Protein AF-A0A9D5GPA6-F1 (afdb_monomer)

Mean predicted aligned error: 4.98 Å

Radius of gyration: 11.05 Å; Cα contacts (8 Å, |Δi|>4): 115; chains: 1; bounding box: 28×24×28 Å

Structu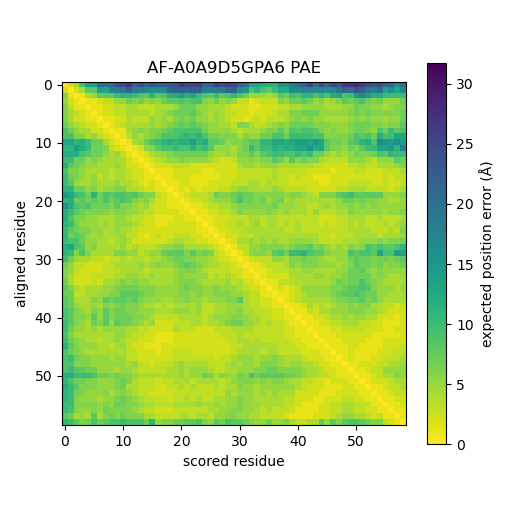re (mmCIF, N/CA/C/O backbone):
data_AF-A0A9D5GPA6-F1
#
_entry.id   AF-A0A9D5GPA6-F1
#
loop_
_atom_site.group_PDB
_atom_site.id
_atom_site.type_symbol
_atom_site.label_atom_id
_atom_site.label_alt_id
_atom_site.label_comp_id
_atom_site.label_asym_id
_atom_site.label_entity_id
_atom_site.label_seq_id
_atom_site.pdbx_PDB_ins_code
_atom_site.Cartn_x
_atom_site.Cartn_y
_atom_site.Cartn_z
_atom_site.occupancy
_atom_site.B_iso_or_equiv
_atom_site.auth_seq_id
_atom_site.auth_comp_id
_atom_site.auth_asym_id
_atom_site.auth_atom_id
_atom_site.pdbx_PDB_model_num
ATOM 1 N N . SER A 1 1 ? 15.789 14.233 -3.165 1.00 48.94 1 SER A N 1
ATOM 2 C CA . SER A 1 1 ? 15.187 14.700 -1.899 1.00 48.94 1 SER A CA 1
ATOM 3 C C . SER A 1 1 ? 14.329 13.642 -1.192 1.00 48.94 1 SER A C 1
ATOM 5 O O . SER A 1 1 ? 13.693 13.996 -0.214 1.00 48.94 1 SER A O 1
ATOM 7 N N . GLY A 1 2 ? 14.330 12.370 -1.636 1.00 57.19 2 GLY A N 1
ATOM 8 C CA . GLY A 1 2 ? 13.569 11.262 -1.033 1.00 57.19 2 GLY A CA 1
ATOM 9 C C . GLY A 1 2 ? 12.049 11.437 -1.125 1.00 57.19 2 GLY A C 1
ATOM 10 O O . GLY A 1 2 ? 11.440 11.981 -0.212 1.00 57.19 2 GLY A O 1
ATOM 11 N N . ARG A 1 3 ? 11.418 11.011 -2.230 1.00 78.19 3 ARG A N 1
ATOM 12 C CA . ARG A 1 3 ? 9.945 10.997 -2.328 1.00 78.19 3 ARG A CA 1
ATOM 13 C C . ARG A 1 3 ? 9.432 9.723 -1.663 1.00 78.19 3 ARG A C 1
ATOM 15 O O . ARG A 1 3 ? 9.891 8.642 -2.010 1.00 78.19 3 ARG A O 1
ATOM 22 N N . TYR A 1 4 ? 8.480 9.849 -0.750 1.00 80.31 4 TYR A N 1
ATOM 23 C CA . TYR A 1 4 ? 7.834 8.715 -0.096 1.00 80.31 4 TYR A CA 1
ATOM 24 C C . TYR A 1 4 ? 6.316 8.832 -0.217 1.00 80.31 4 TYR A C 1
ATOM 26 O O . TYR A 1 4 ? 5.775 9.934 -0.324 1.00 80.31 4 TYR A O 1
ATOM 34 N N . VAL A 1 5 ? 5.639 7.688 -0.208 1.00 78.12 5 VAL A N 1
ATOM 35 C CA . VAL A 1 5 ? 4.193 7.614 0.004 1.00 78.12 5 VAL A CA 1
ATOM 36 C C . VAL A 1 5 ? 3.986 7.462 1.505 1.00 78.12 5 VAL A C 1
ATOM 38 O O . VAL A 1 5 ? 4.473 6.509 2.111 1.00 78.12 5 VAL A O 1
ATOM 41 N N . GLU A 1 6 ? 3.317 8.432 2.120 1.00 83.25 6 GLU A N 1
ATOM 42 C CA . GLU A 1 6 ? 2.894 8.330 3.515 1.00 83.25 6 GLU A CA 1
ATOM 43 C C . GLU A 1 6 ? 1.461 7.830 3.554 1.00 83.25 6 GLU A C 1
ATOM 45 O O . GLU A 1 6 ? 0.569 8.461 2.986 1.00 83.25 6 GLU A O 1
ATOM 50 N N . VAL A 1 7 ? 1.244 6.712 4.241 1.00 79.56 7 VAL A N 1
ATOM 51 C CA . VAL A 1 7 ? -0.101 6.236 4.536 1.00 79.56 7 VAL A CA 1
ATOM 52 C C . VAL A 1 7 ? -0.355 6.449 6.017 1.00 79.56 7 VAL A C 1
ATOM 54 O O . VAL A 1 7 ? 0.369 5.935 6.873 1.00 79.56 7 VAL A O 1
ATOM 57 N N . ARG A 1 8 ? -1.362 7.272 6.309 1.00 76.56 8 ARG A N 1
ATOM 58 C CA . ARG A 1 8 ? -1.769 7.603 7.672 1.00 76.56 8 ARG A CA 1
ATOM 59 C C . ARG A 1 8 ? -3.062 6.866 7.993 1.00 76.56 8 ARG A C 1
ATOM 61 O O . ARG A 1 8 ? -4.037 7.031 7.265 1.00 76.56 8 ARG A O 1
ATOM 68 N N . SER A 1 9 ? -3.062 6.095 9.078 1.00 71.75 9 SER A N 1
ATOM 69 C CA . SER A 1 9 ? -4.277 5.513 9.647 1.00 71.75 9 SER A CA 1
ATOM 70 C C . SER A 1 9 ? -4.637 6.264 10.928 1.00 71.75 9 SER A C 1
ATOM 72 O O . SER A 1 9 ? -3.794 6.358 11.822 1.00 71.75 9 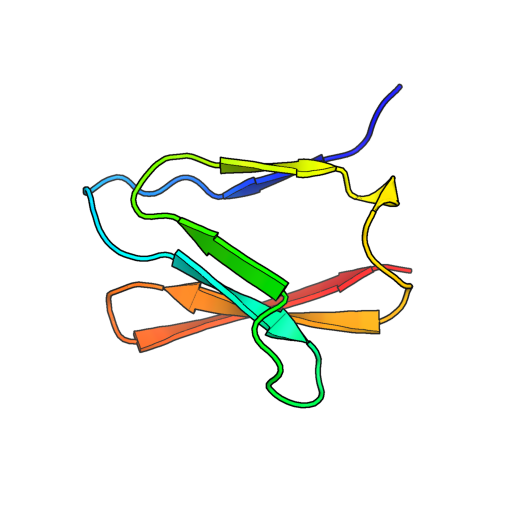SER A O 1
ATOM 74 N N . PRO A 1 10 ? -5.863 6.796 11.063 1.00 70.81 10 PRO A N 1
ATOM 75 C CA . PRO A 1 10 ? -6.306 7.427 12.306 1.00 70.81 10 PRO A CA 1
ATOM 76 C C . PRO A 1 10 ? -6.601 6.414 13.427 1.00 70.81 10 PRO A C 1
ATOM 78 O O . PRO A 1 10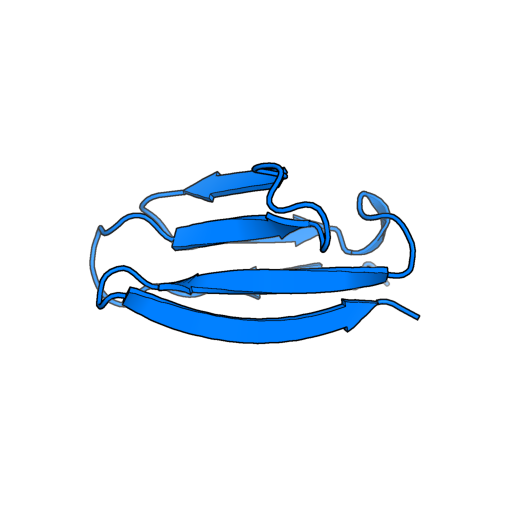 ? -6.772 6.817 14.573 1.00 70.81 10 PRO A O 1
ATOM 81 N N . VAL A 1 11 ? -6.672 5.117 13.108 1.00 77.94 11 VAL A N 1
ATOM 82 C CA . VAL A 1 11 ? -6.976 4.019 14.039 1.00 77.94 11 VAL A CA 1
ATOM 83 C C . VAL A 1 11 ? -5.958 2.898 13.824 1.00 77.94 11 VAL A C 1
ATOM 85 O O . VAL A 1 11 ? -5.543 2.666 12.687 1.00 77.94 11 VAL 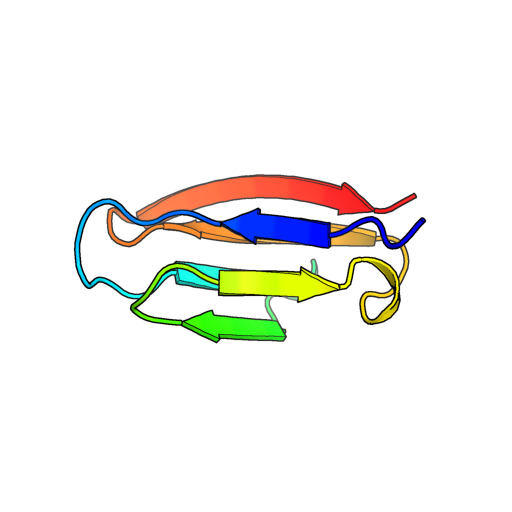A O 1
ATOM 88 N N . GLU A 1 12 ? -5.551 2.196 14.886 1.00 77.31 12 GLU A N 1
ATOM 89 C CA . GLU A 1 12 ? -4.730 0.985 14.759 1.00 77.31 12 GLU A CA 1
ATOM 90 C C . GLU A 1 12 ? -5.508 -0.078 13.991 1.00 77.31 12 GLU A C 1
ATOM 92 O O . GLU A 1 12 ? -6.426 -0.719 14.503 1.00 77.31 12 GLU A O 1
ATOM 97 N N . SER A 1 13 ? -5.213 -0.205 12.706 1.00 78.62 13 SER A N 1
ATOM 98 C CA . SER A 1 13 ? -5.941 -1.079 11.802 1.00 78.62 13 SER A CA 1
ATOM 99 C C . SER A 1 13 ? -5.094 -1.349 10.560 1.00 78.62 13 SER A C 1
ATOM 101 O O . SER A 1 13 ? -4.359 -0.460 10.124 1.00 78.62 13 SER A O 1
ATOM 103 N N . PRO A 1 14 ? -5.156 -2.565 9.992 1.00 83.44 14 PRO A N 1
ATOM 104 C CA . PRO A 1 14 ? -4.242 -2.978 8.938 1.00 83.44 14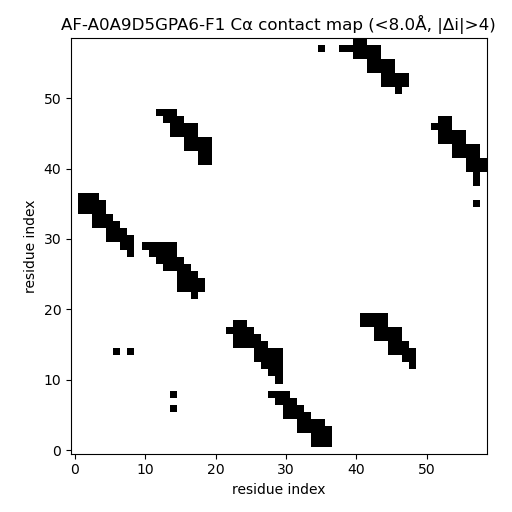 PRO A CA 1
ATOM 105 C C . PRO A 1 14 ? -4.508 -2.216 7.636 1.00 83.44 14 PRO A C 1
ATOM 107 O O . PRO A 1 14 ? -5.561 -2.348 7.016 1.00 83.44 14 PRO A O 1
ATOM 110 N N . ILE A 1 15 ? -3.514 -1.448 7.207 1.00 86.31 15 ILE A N 1
ATOM 111 C CA . ILE A 1 15 ? -3.369 -0.927 5.854 1.00 86.31 15 ILE A CA 1
ATOM 112 C C . ILE A 1 15 ? -2.532 -1.934 5.076 1.00 86.31 15 ILE A C 1
ATOM 114 O O . ILE A 1 15 ? -1.423 -2.276 5.491 1.00 86.31 15 ILE A O 1
ATOM 118 N N . ARG A 1 16 ? -3.023 -2.353 3.911 1.00 89.12 16 ARG A N 1
ATOM 119 C CA . ARG A 1 16 ? -2.269 -3.213 2.994 1.00 89.12 16 ARG A CA 1
ATOM 120 C C . ARG A 1 16 ? -2.017 -2.502 1.688 1.00 89.12 16 ARG A C 1
ATOM 122 O O . ARG A 1 16 ? -2.873 -1.777 1.193 1.00 89.12 16 ARG A O 1
ATOM 129 N N . ILE A 1 17 ? -0.862 -2.750 1.100 1.00 89.44 17 ILE A N 1
ATOM 130 C CA . ILE A 1 17 ? -0.531 -2.282 -0.237 1.00 89.44 17 ILE A CA 1
ATOM 131 C C . ILE A 1 17 ? -0.257 -3.485 -1.096 1.00 89.44 17 ILE A C 1
ATOM 133 O O . ILE A 1 17 ? 0.556 -4.339 -0.750 1.00 89.44 17 ILE A O 1
ATOM 137 N N . LEU A 1 18 ? -0.959 -3.525 -2.213 1.00 90.50 18 LEU A N 1
ATOM 138 C CA . LEU A 1 18 ? -0.964 -4.625 -3.147 1.00 90.50 18 LEU A CA 1
ATOM 139 C C . LEU A 1 18 ? -0.390 -4.147 -4.481 1.00 90.50 18 LEU A C 1
ATOM 141 O O . LEU A 1 18 ? -0.661 -3.024 -4.924 1.00 90.50 18 LEU A O 1
ATOM 145 N N . SER A 1 19 ? 0.391 -5.002 -5.133 1.00 89.75 19 SER A N 1
ATOM 146 C CA . SER A 1 19 ? 0.757 -4.822 -6.537 1.00 89.75 19 SER A CA 1
ATOM 147 C C . SER A 1 19 ? -0.473 -5.035 -7.432 1.00 89.75 19 SER A C 1
ATOM 149 O O . SER A 1 19 ? -1.505 -5.544 -6.989 1.00 89.75 19 SER A O 1
ATOM 151 N N . VAL A 1 20 ? -0.381 -4.684 -8.718 1.00 81.56 20 VAL A N 1
ATOM 152 C CA . VAL A 1 20 ? -1.473 -4.933 -9.681 1.00 81.56 20 VAL A CA 1
ATOM 153 C C . VAL A 1 20 ? -1.821 -6.422 -9.833 1.00 81.56 20 VAL A C 1
ATOM 155 O O . VAL A 1 20 ? -2.936 -6.748 -10.226 1.00 81.56 20 VAL A O 1
ATOM 158 N N . GLY A 1 21 ? -0.889 -7.321 -9.494 1.00 83.56 21 GLY A N 1
ATOM 159 C CA . GLY A 1 21 ? -1.115 -8.769 -9.460 1.00 83.56 21 GLY A CA 1
ATOM 160 C C . GLY A 1 21 ? -1.824 -9.258 -8.193 1.00 83.56 21 GLY A C 1
ATOM 161 O O . GLY A 1 21 ? -2.068 -10.452 -8.064 1.00 83.56 21 GLY A O 1
ATOM 162 N N . GLY A 1 22 ? -2.145 -8.359 -7.257 1.00 83.62 22 GLY A N 1
ATOM 163 C CA . GLY A 1 22 ? -2.737 -8.695 -5.961 1.00 83.62 22 GLY A CA 1
ATOM 164 C C . GLY A 1 22 ? -1.724 -9.162 -4.913 1.00 83.62 22 GLY A C 1
ATOM 165 O O . GLY A 1 22 ? -2.124 -9.546 -3.818 1.00 83.62 22 GLY A O 1
ATOM 166 N N . GLU A 1 23 ? -0.424 -9.121 -5.216 1.00 89.81 23 GLU A N 1
ATOM 167 C CA . GLU A 1 23 ? 0.619 -9.516 -4.268 1.00 89.81 23 GLU A CA 1
ATOM 168 C C . GLU A 1 23 ? 0.759 -8.474 -3.163 1.00 89.81 23 GLU A C 1
ATOM 170 O O . GLU A 1 23 ? 0.828 -7.273 -3.438 1.00 89.81 23 GLU A O 1
ATOM 175 N N . LEU A 1 24 ? 0.843 -8.933 -1.915 1.00 89.44 24 LEU A N 1
ATOM 176 C CA . LEU A 1 24 ? 1.080 -8.066 -0.771 1.00 89.44 24 LEU A CA 1
ATOM 177 C C . LEU A 1 24 ? 2.508 -7.517 -0.813 1.00 89.44 24 LEU A C 1
ATOM 179 O O . LEU A 1 24 ? 3.478 -8.255 -0.675 1.00 89.44 24 LEU A O 1
ATOM 183 N N . VAL A 1 25 ? 2.620 -6.204 -0.979 1.00 88.31 25 VAL A N 1
ATOM 184 C CA . VAL A 1 25 ? 3.889 -5.469 -0.976 1.00 88.31 25 VAL A CA 1
ATOM 185 C C . VAL A 1 25 ? 4.235 -5.018 0.437 1.00 88.31 25 VAL A C 1
ATOM 187 O O . VAL A 1 25 ? 5.393 -5.061 0.843 1.00 88.31 25 VAL A O 1
ATOM 190 N N . LEU A 1 26 ? 3.230 -4.555 1.182 1.00 87.88 26 LEU A N 1
ATOM 191 C CA . LEU A 1 26 ? 3.399 -4.041 2.535 1.00 87.88 26 LEU A CA 1
ATOM 192 C C . LEU A 1 26 ? 2.097 -4.173 3.326 1.00 87.88 26 LEU A C 1
ATOM 194 O O . LEU A 1 26 ? 1.023 -3.896 2.799 1.00 87.88 26 LEU A O 1
ATOM 198 N N . GLU A 1 27 ? 2.203 -4.539 4.599 1.00 89.50 27 GLU A N 1
ATOM 199 C CA . GLU A 1 27 ? 1.122 -4.459 5.581 1.00 89.50 27 GLU A CA 1
ATOM 200 C C . GLU A 1 27 ? 1.621 -3.686 6.802 1.00 89.50 27 GLU A C 1
ATOM 202 O O . GLU A 1 27 ? 2.746 -3.897 7.257 1.00 89.50 27 GLU A O 1
ATOM 207 N N . SER A 1 28 ? 0.799 -2.781 7.325 1.00 86.62 28 SER A N 1
ATOM 208 C CA . SER A 1 28 ? 1.082 -2.103 8.586 1.00 86.62 28 SER A CA 1
ATOM 209 C C . SER A 1 28 ? -0.195 -1.733 9.317 1.00 86.62 28 SER A C 1
ATOM 211 O O . SER A 1 28 ? -1.182 -1.342 8.704 1.00 86.62 28 SER A O 1
ATOM 213 N N . THR A 1 29 ? -0.170 -1.823 10.641 1.00 84.62 29 THR A N 1
ATOM 214 C CA . THR A 1 29 ? -1.274 -1.424 11.524 1.00 84.62 29 THR A CA 1
ATOM 215 C C . THR A 1 29 ? -1.140 0.007 12.040 1.00 84.62 29 THR A C 1
ATOM 217 O O . THR A 1 29 ? -2.038 0.502 12.717 1.00 84.62 29 THR A O 1
ATOM 220 N N . THR A 1 30 ? -0.032 0.685 11.722 1.00 81.88 30 THR A N 1
ATOM 221 C CA . THR A 1 30 ? 0.274 2.050 12.166 1.00 81.88 30 THR A CA 1
ATOM 222 C C . THR A 1 30 ? 0.684 2.938 10.988 1.00 81.88 30 THR A C 1
ATOM 224 O O . THR A 1 30 ? 0.852 2.483 9.851 1.00 81.88 30 THR A O 1
ATOM 227 N N . ASN A 1 31 ? 0.844 4.239 11.244 1.00 82.94 31 ASN A N 1
ATOM 228 C CA . ASN A 1 31 ? 1.322 5.193 10.242 1.00 82.94 31 ASN A CA 1
ATOM 229 C C . ASN A 1 31 ? 2.644 4.724 9.631 1.00 82.94 31 ASN A C 1
ATOM 231 O O . ASN A 1 31 ? 3.615 4.490 10.347 1.00 82.94 31 ASN A O 1
ATOM 235 N N . THR A 1 32 ? 2.687 4.621 8.304 1.00 81.50 32 THR A N 1
ATOM 236 C CA . THR A 1 32 ? 3.830 4.032 7.600 1.00 81.50 32 THR A CA 1
ATOM 237 C C . THR A 1 32 ? 4.269 4.897 6.435 1.00 81.50 32 THR A C 1
ATOM 239 O O . THR A 1 32 ? 3.457 5.470 5.705 1.00 81.50 32 THR A O 1
ATOM 242 N N . ARG A 1 33 ? 5.588 4.985 6.261 1.00 85.06 33 ARG A N 1
ATOM 243 C CA . ARG A 1 33 ? 6.224 5.630 5.115 1.00 85.06 33 ARG A CA 1
ATOM 244 C C . ARG A 1 33 ? 6.843 4.580 4.229 1.00 85.06 33 ARG A C 1
ATOM 246 O O . ARG A 1 33 ? 7.538 3.688 4.702 1.00 85.06 33 ARG A O 1
ATOM 253 N N . ILE A 1 34 ? 6.616 4.743 2.940 1.0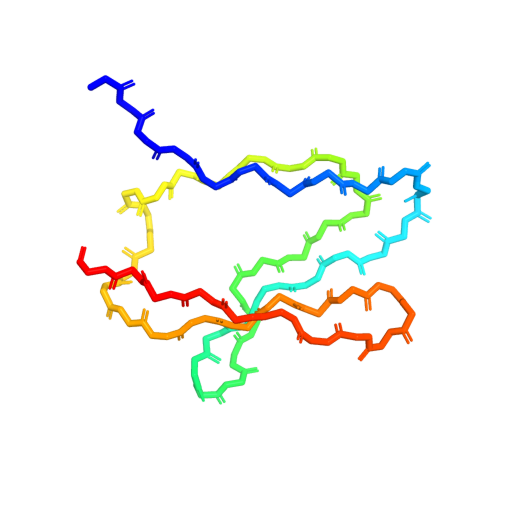0 81.19 34 ILE A N 1
ATOM 254 C CA . ILE A 1 34 ? 7.126 3.841 1.925 1.00 81.19 34 ILE A CA 1
ATOM 255 C C . ILE A 1 34 ? 8.002 4.673 1.037 1.00 81.19 34 ILE A C 1
ATOM 257 O O . ILE A 1 34 ? 7.529 5.620 0.402 1.00 81.19 34 ILE A O 1
ATOM 261 N N . ASP A 1 35 ? 9.280 4.331 1.015 1.00 83.88 35 ASP A N 1
ATOM 262 C CA . ASP A 1 35 ? 10.183 4.940 0.064 1.00 83.88 35 ASP A CA 1
ATOM 263 C C . ASP A 1 35 ? 9.670 4.634 -1.342 1.00 83.88 35 ASP A C 1
ATOM 265 O O . ASP A 1 35 ? 9.551 3.476 -1.740 1.00 83.88 35 ASP A O 1
ATOM 269 N N . ALA A 1 36 ? 9.339 5.673 -2.110 1.00 77.50 36 ALA A N 1
ATOM 270 C CA . ALA A 1 36 ? 8.868 5.449 -3.461 1.00 77.50 36 ALA A CA 1
ATOM 271 C C . ALA A 1 36 ? 9.956 4.754 -4.284 1.00 77.50 36 ALA A C 1
ATOM 273 O O . ALA A 1 36 ? 9.603 4.028 -5.201 1.00 77.50 36 ALA A O 1
ATOM 274 N N . ALA A 1 37 ? 11.247 4.921 -3.969 1.00 81.94 37 ALA A N 1
ATOM 275 C CA . ALA A 1 37 ? 12.351 4.287 -4.682 1.00 81.94 37 ALA A CA 1
ATOM 276 C C . ALA A 1 37 ? 12.361 2.751 -4.583 1.00 81.94 37 ALA A C 1
ATOM 278 O O . ALA A 1 37 ? 12.828 2.117 -5.526 1.00 81.94 37 ALA A O 1
ATOM 279 N N . SER A 1 38 ? 11.812 2.152 -3.516 1.00 81.25 38 SER A N 1
ATOM 280 C CA . SER A 1 38 ? 11.779 0.688 -3.346 1.00 81.25 38 SER A CA 1
ATOM 281 C C . SER A 1 38 ? 10.673 -0.008 -4.146 1.00 81.25 38 SER A C 1
ATOM 283 O O . SER A 1 38 ? 10.684 -1.228 -4.283 1.00 81.25 38 SER A O 1
ATOM 285 N N . LEU A 1 39 ? 9.724 0.752 -4.695 1.00 84.31 39 LEU A N 1
ATOM 286 C CA . LEU A 1 39 ? 8.652 0.232 -5.543 1.00 84.31 39 LEU A CA 1
ATOM 287 C C . LEU A 1 39 ? 9.092 0.166 -7.012 1.00 84.31 39 LEU A C 1
ATOM 289 O O . LEU A 1 39 ? 9.826 1.029 -7.487 1.00 84.31 39 LEU A O 1
ATOM 293 N N . HIS A 1 40 ? 8.594 -0.792 -7.784 1.00 86.69 40 HIS A N 1
ATOM 294 C CA . HIS A 1 40 ? 8.737 -0.760 -9.242 1.00 86.69 40 HIS A CA 1
ATOM 295 C C . HIS A 1 40 ? 7.737 0.232 -9.863 1.00 86.69 40 HIS A C 1
ATOM 297 O O . HIS A 1 40 ? 6.751 0.613 -9.232 1.00 86.69 40 HIS A O 1
ATOM 303 N N . SER A 1 41 ? 7.988 0.713 -11.084 1.00 88.69 41 SER A N 1
ATOM 304 C CA . SER A 1 41 ? 6.977 1.506 -11.799 1.00 88.69 41 SER A CA 1
ATOM 305 C C . SER A 1 41 ? 5.766 0.620 -12.095 1.00 88.69 41 SER A C 1
ATOM 307 O O . SER A 1 41 ? 5.916 -0.514 -12.550 1.00 88.69 41 SER A O 1
ATOM 309 N N . GLY A 1 42 ? 4.562 1.116 -11.813 1.00 90.06 42 GLY A N 1
ATOM 310 C CA . GLY A 1 42 ? 3.351 0.309 -11.908 1.00 90.06 42 GLY A CA 1
ATOM 311 C C . GLY A 1 42 ? 2.146 0.889 -11.178 1.00 90.06 42 GLY A C 1
ATOM 312 O O . GLY A 1 42 ? 2.198 1.969 -10.583 1.00 90.06 42 GLY A O 1
ATOM 313 N N . LEU A 1 43 ? 1.038 0.151 -11.255 1.00 90.88 43 LEU A N 1
ATOM 314 C CA . LEU A 1 43 ? -0.187 0.419 -10.509 1.00 90.88 43 LEU A CA 1
ATOM 315 C C . LEU A 1 43 ? -0.154 -0.340 -9.181 1.00 90.88 43 LEU A C 1
ATOM 317 O O . LEU A 1 43 ? 0.156 -1.530 -9.148 1.00 90.88 43 LEU A O 1
ATOM 321 N N . TYR A 1 44 ? -0.537 0.349 -8.114 1.00 90.62 44 TYR A N 1
ATOM 322 C CA . TYR A 1 44 ? -0.644 -0.202 -6.771 1.00 90.62 44 TYR A CA 1
ATOM 323 C C . TYR A 1 44 ? -2.022 0.094 -6.191 1.00 90.62 44 TYR A C 1
ATOM 32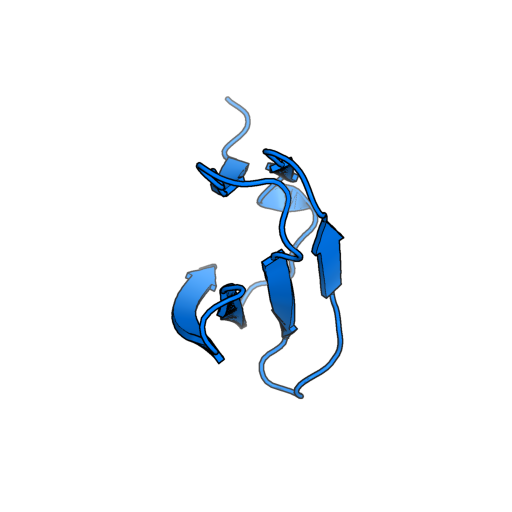5 O O . TYR A 1 44 ? -2.610 1.150 -6.456 1.00 90.62 44 TYR A O 1
ATOM 333 N N . LEU A 1 45 ? -2.519 -0.837 -5.381 1.00 91.75 45 LEU A N 1
ATOM 334 C CA . LEU A 1 45 ? -3.755 -0.700 -4.621 1.00 91.75 45 LEU A CA 1
ATOM 335 C C . LEU A 1 45 ? -3.418 -0.564 -3.138 1.00 91.75 45 LEU A C 1
ATOM 337 O O . LEU A 1 45 ? -2.572 -1.288 -2.630 1.00 91.75 45 LEU A O 1
ATOM 341 N N . ILE A 1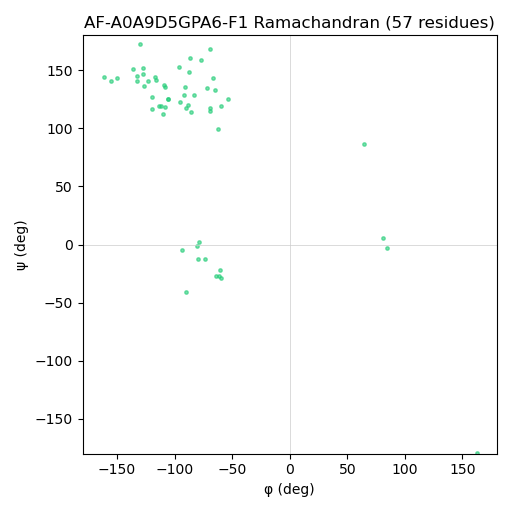 46 ? -4.082 0.348 -2.442 1.00 88.31 46 ILE A N 1
ATOM 342 C CA . ILE A 1 46 ? -4.010 0.496 -0.990 1.00 88.31 46 ILE A CA 1
ATOM 343 C C . ILE A 1 46 ? -5.359 0.047 -0.444 1.00 88.31 46 ILE A C 1
ATOM 345 O O . ILE A 1 46 ? -6.371 0.701 -0.693 1.00 88.31 46 ILE A O 1
ATOM 349 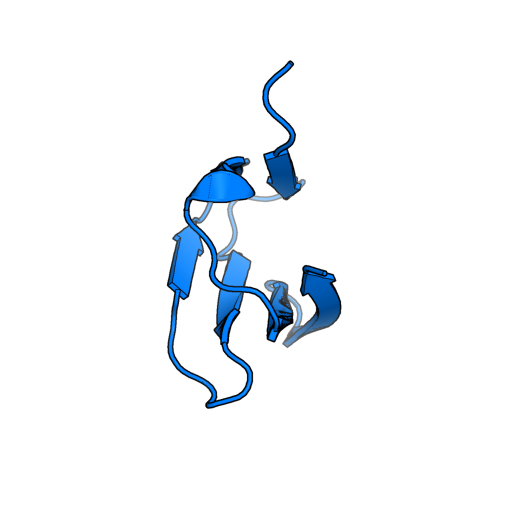N N . GLN A 1 47 ? -5.375 -1.071 0.269 1.00 88.94 47 GLN A N 1
ATOM 350 C CA . GLN A 1 47 ? -6.540 -1.556 0.988 1.00 88.94 47 GLN A CA 1
ATOM 351 C C . GLN A 1 47 ? -6.561 -0.949 2.385 1.00 88.94 47 GLN A C 1
ATOM 353 O O . GLN A 1 47 ? -5.628 -1.125 3.173 1.00 88.94 47 GLN A O 1
ATOM 358 N N . LEU A 1 48 ? -7.636 -0.220 2.660 1.00 85.06 48 LEU A N 1
ATOM 359 C CA . LEU A 1 48 ? -7.936 0.353 3.959 1.00 85.06 48 LEU A CA 1
ATOM 360 C C . LEU A 1 48 ? -8.687 -0.664 4.841 1.00 85.06 48 LEU A C 1
ATOM 362 O O . LEU A 1 48 ? -9.286 -1.613 4.323 1.00 85.06 48 LEU A O 1
ATOM 366 N N . PRO A 1 49 ? -8.691 -0.467 6.170 1.00 81.31 49 PRO A N 1
ATOM 367 C CA . PRO A 1 49 ? -9.350 -1.373 7.114 1.00 81.31 49 PRO A CA 1
ATOM 368 C C . PRO A 1 49 ? -10.856 -1.553 6.913 1.00 81.31 49 PRO A C 1
ATOM 370 O O . PRO A 1 49 ? -11.403 -2.602 7.237 1.00 81.31 49 PRO A O 1
ATOM 373 N N . ASP A 1 50 ? -11.525 -0.530 6.386 1.00 84.69 50 ASP A N 1
ATOM 374 C CA . ASP A 1 50 ? -12.956 -0.531 6.066 1.00 84.69 50 ASP A CA 1
ATOM 375 C C . ASP A 1 50 ? -13.274 -1.270 4.752 1.00 84.69 50 ASP A C 1
ATOM 377 O O . ASP A 1 50 ? -14.427 -1.337 4.331 1.00 84.69 50 ASP A O 1
ATOM 381 N N . GLY A 1 51 ? -12.256 -1.841 4.100 1.00 83.38 51 GLY A N 1
ATOM 382 C CA . GLY A 1 51 ? -12.375 -2.533 2.824 1.00 83.38 51 GLY A CA 1
ATOM 383 C C . GLY A 1 51 ? -12.308 -1.610 1.609 1.00 83.38 51 GLY A C 1
ATOM 384 O O . GLY A 1 51 ? -12.306 -2.114 0.483 1.00 83.38 51 GLY A O 1
ATOM 385 N N . HIS A 1 52 ? -12.206 -0.288 1.787 1.00 87.19 52 HIS A N 1
ATOM 386 C CA . HIS A 1 52 ? -12.014 0.621 0.664 1.00 87.19 52 HIS A CA 1
ATOM 387 C C . HIS A 1 52 ? -10.652 0.408 -0.003 1.00 87.19 52 HIS A C 1
ATOM 389 O O . HIS A 1 52 ? -9.634 0.161 0.645 1.00 87.19 52 HIS A O 1
ATOM 395 N N . LEU A 1 53 ? -10.636 0.546 -1.330 1.00 87.88 53 LEU A N 1
ATOM 396 C CA . LEU A 1 53 ? -9.435 0.431 -2.149 1.00 87.88 53 LEU A CA 1
ATOM 397 C C . LEU A 1 53 ? -9.106 1.785 -2.776 1.00 87.88 53 LEU A C 1
ATOM 399 O O . LEU A 1 53 ? -9.878 2.322 -3.572 1.00 87.88 53 LEU A O 1
ATOM 403 N N . LEU A 1 54 ? -7.931 2.319 -2.455 1.00 87.56 54 LEU A N 1
ATOM 404 C CA . LEU A 1 54 ? -7.338 3.451 -3.163 1.00 87.56 54 LEU A CA 1
ATOM 405 C C . LEU A 1 54 ? -6.349 2.929 -4.205 1.00 87.56 54 LEU A C 1
ATOM 407 O O . LEU A 1 54 ? -5.761 1.867 -4.033 1.00 87.56 54 LEU A O 1
ATOM 411 N N . LYS A 1 55 ? -6.130 3.682 -5.282 1.00 90.31 55 LYS A N 1
ATOM 412 C CA . LYS A 1 55 ? -5.142 3.333 -6.310 1.00 90.31 55 LYS A CA 1
ATOM 413 C C . LYS A 1 55 ? -4.136 4.455 -6.500 1.00 90.31 55 LYS A C 1
ATOM 415 O O . LYS A 1 55 ? -4.523 5.623 -6.533 1.00 90.31 55 LYS A O 1
ATOM 420 N N . PHE A 1 56 ? -2.870 4.111 -6.699 1.00 86.81 56 PHE A N 1
ATOM 421 C CA . PHE A 1 56 ? -1.861 5.065 -7.154 1.00 86.81 56 PHE A CA 1
ATOM 422 C C . PHE A 1 56 ? -0.977 4.451 -8.238 1.00 86.81 56 PHE A C 1
ATOM 424 O O . PHE A 1 56 ? -0.775 3.240 -8.290 1.00 86.81 56 PHE A O 1
ATOM 431 N N . VAL A 1 57 ? -0.459 5.302 -9.124 1.00 87.88 57 VAL A N 1
ATOM 432 C CA . VAL A 1 57 ? 0.455 4.904 -10.199 1.00 87.88 57 VAL A CA 1
ATOM 433 C C . VAL A 1 57 ? 1.822 5.493 -9.902 1.00 87.88 57 VAL A C 1
ATOM 435 O O . VAL A 1 57 ? 1.969 6.717 -9.856 1.00 87.88 57 VAL A O 1
ATOM 438 N N . LYS A 1 58 ? 2.825 4.632 -9.734 1.00 85.94 58 LYS A N 1
ATOM 439 C CA . LYS A 1 58 ? 4.222 5.053 -9.753 1.00 85.94 58 LYS A CA 1
ATOM 440 C C . LYS A 1 58 ? 4.691 5.076 -11.208 1.00 85.94 58 LYS A C 1
ATOM 442 O O . LYS A 1 58 ? 4.727 4.029 -11.852 1.00 85.94 58 LYS A O 1
ATOM 447 N N . LYS A 1 59 ? 5.006 6.272 -11.711 1.00 83.38 59 LYS A N 1
ATOM 448 C CA . LYS A 1 59 ? 5.678 6.463 -13.002 1.00 83.38 59 LYS A CA 1
ATOM 449 C C . LYS A 1 59 ? 7.181 6.347 -12.801 1.00 83.38 59 LYS A C 1
ATOM 451 O O . LYS A 1 59 ? 7.677 7.015 -11.865 1.00 83.38 59 LYS A O 1
#

pLDDT: mean 83.4, std 7.42, range [48.94, 91.75]

Sequence (59 aa):
SGRYVEVRSPVESPIRILSVGGELVLESTTNTRIDAASLHSGLYLIQLPDGHLLKFVKK

Solvent-accessible surface area (backbone atoms only — not comparable to full-atom values): 3597 Å² total; per-residue (Å²): 137,80,66,58,51,74,49,81,54,99,54,87,41,55,36,36,33,24,40,79,86,66,47,80,75,45,76,38,45,57,69,44,77,40,59,49,81,82,51,72,74,42,54,34,37,38,37,41,72,88,69,50,74,47,76,50,72,46,123

Nearest PDB structures (foldseek):
  5hfs-assembly1_B  TM=8.333E-01  e=1.236E-01  Porphyromonas gingivalis
  1cdu-assembly1_A  TM=6.136E-01  e=7.327E-01  Homo sapiens
  1oar-assembly4_K  TM=5.383E-01  e=9.762E-01  Mus musculus
  3fcg-assembly1_B  TM=3.872E-01  e=1.733E+00  Yersinia pestis
  2q7n-assembly2_C  TM=3.921E-01  e=2.743E+00  Mus musculus

Foldseek 3Di:
DFDKDKDADPFQAWKFKAFPVRHTPDIGSHTDIGGLVVDDFHKMWIQDRVRDIDIDGRD

Secondary structure (DSSP, 8-state):
---EEEE--SSS--EEEEETT--EEEEESS-EEEEGGGSPSEEEEEE-TTS-EEEEEE-